Protein AF-A0A170UFS1-F1 (afdb_monomer_lite)

Radius of gyration: 16.46 Å; chains: 1; bounding box: 46×30×41 Å

Organism: Triatoma infestans (NCBI:txid30076)

Sequence (144 aa):
KELLSNAIRQMEGGSNTRTGIIINRLYEHGNILNKLVLGTLIQSSENSMKTISDILTDANNIENSLKELSDYGITGEMEKKIDELLKMHSSFIKESLLFQPGQRGVISNGRVLGPLDSNEHFTIDDFDLLERLSLSTHVEKIYK

Structure (mmCIF, N/CA/C/O backbone):
data_AF-A0A170UFS1-F1
#
_entry.id   AF-A0A170UFS1-F1
#
loop_
_atom_site.group_PDB
_atom_site.id
_atom_site.type_symbol
_atom_site.label_atom_id
_atom_site.label_alt_id
_atom_site.label_comp_id
_atom_site.label_asym_id
_atom_site.label_entity_id
_atom_site.label_seq_id
_atom_site.pdbx_PDB_ins_code
_atom_site.Cartn_x
_atom_site.Cartn_y
_atom_site.Cartn_z
_atom_site.occupancy
_atom_site.B_iso_or_equiv
_atom_site.auth_seq_id
_atom_site.auth_comp_id
_atom_site.auth_asym_id
_atom_site.auth_atom_id
_atom_site.pdbx_PDB_model_num
ATOM 1 N N . LYS A 1 1 ? -4.936 -5.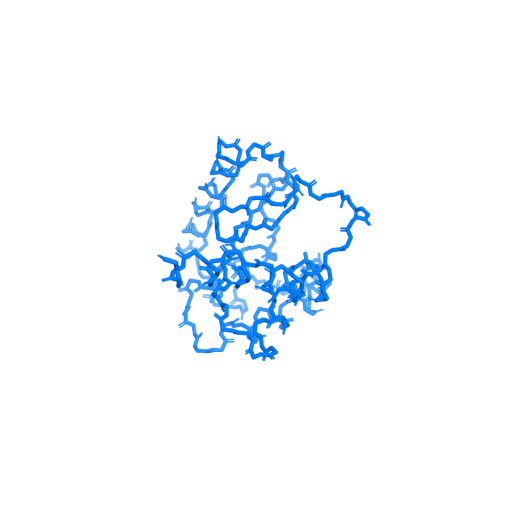017 -0.577 1.00 78.06 1 LYS A N 1
ATOM 2 C CA . LYS A 1 1 ? -4.454 -6.279 0.034 1.00 78.06 1 LYS A CA 1
ATOM 3 C C . LYS A 1 1 ? -3.380 -6.947 -0.825 1.00 78.06 1 LYS A C 1
ATOM 5 O O . LYS A 1 1 ? -2.230 -6.918 -0.420 1.00 78.06 1 LYS A O 1
ATOM 10 N N . GLU A 1 2 ? -3.715 -7.465 -2.010 1.00 85.50 2 GLU A N 1
ATOM 11 C CA . GLU A 1 2 ? -2.780 -8.223 -2.868 1.00 85.50 2 GLU A CA 1
ATOM 12 C C . GLU A 1 2 ? -1.509 -7.448 -3.247 1.00 85.50 2 GLU A C 1
ATOM 14 O O . GLU A 1 2 ? -0.410 -7.922 -2.989 1.00 85.50 2 GLU A O 1
ATOM 19 N N . LEU A 1 3 ? -1.658 -6.213 -3.744 1.00 88.12 3 LEU A N 1
ATOM 20 C CA . LEU A 1 3 ? -0.528 -5.351 -4.115 1.00 88.12 3 LEU A CA 1
ATOM 21 C C . LEU A 1 3 ? 0.481 -5.175 -2.969 1.00 88.12 3 LEU A C 1
ATOM 23 O O . LEU A 1 3 ? 1.686 -5.270 -3.171 1.00 88.12 3 LEU A O 1
ATOM 27 N N . LEU A 1 4 ? -0.029 -4.944 -1.756 1.00 87.94 4 LEU A N 1
ATOM 28 C CA . LEU A 1 4 ? 0.807 -4.780 -0.574 1.00 87.94 4 LEU A CA 1
ATOM 29 C C . LEU A 1 4 ? 1.496 -6.097 -0.193 1.00 87.94 4 LEU A C 1
ATOM 31 O O . LEU A 1 4 ? 2.681 -6.090 0.105 1.00 87.94 4 LEU A O 1
ATOM 35 N N . SER A 1 5 ? 0.785 -7.225 -0.247 1.00 86.81 5 SER A N 1
ATOM 36 C CA . SER A 1 5 ? 1.377 -8.539 0.034 1.00 86.81 5 SER A CA 1
ATOM 37 C C . SER A 1 5 ? 2.521 -8.867 -0.932 1.00 86.81 5 SER A C 1
ATOM 39 O O . SER A 1 5 ? 3.592 -9.278 -0.489 1.00 86.81 5 SER A O 1
ATOM 41 N N . ASN A 1 6 ? 2.340 -8.609 -2.230 1.00 89.12 6 ASN A N 1
ATOM 42 C CA . ASN A 1 6 ? 3.389 -8.818 -3.230 1.00 89.12 6 ASN A CA 1
ATOM 43 C C . ASN A 1 6 ? 4.590 -7.887 -3.001 1.00 89.12 6 ASN A C 1
ATOM 45 O O . ASN A 1 6 ? 5.726 -8.349 -3.058 1.00 89.12 6 ASN A O 1
ATOM 49 N N . ALA A 1 7 ? 4.357 -6.616 -2.652 1.00 87.81 7 ALA A N 1
ATOM 50 C CA . ALA A 1 7 ? 5.432 -5.674 -2.332 1.00 87.81 7 ALA A CA 1
ATOM 51 C C . ALA A 1 7 ? 6.242 -6.090 -1.087 1.00 87.81 7 ALA A C 1
ATOM 53 O O . ALA A 1 7 ? 7.463 -5.945 -1.065 1.00 87.81 7 ALA A O 1
ATOM 54 N N . ILE A 1 8 ? 5.582 -6.631 -0.054 1.00 87.12 8 ILE A N 1
ATOM 55 C CA . ILE A 1 8 ? 6.257 -7.146 1.150 1.00 87.12 8 ILE A CA 1
ATOM 56 C C . ILE A 1 8 ? 7.117 -8.360 0.799 1.00 87.12 8 ILE A C 1
ATOM 58 O O . ILE A 1 8 ? 8.285 -8.403 1.174 1.00 87.12 8 ILE A O 1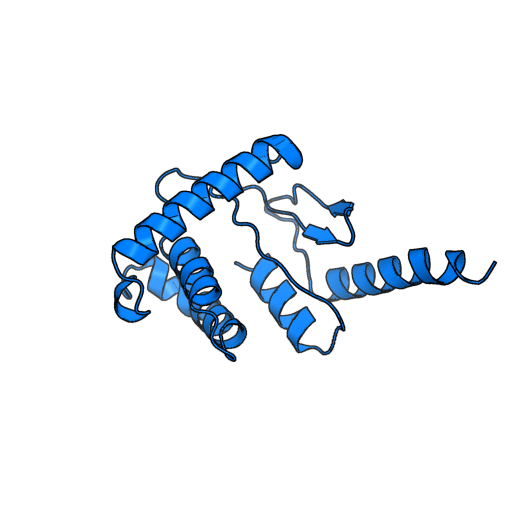
ATOM 62 N N . ARG A 1 9 ? 6.571 -9.308 0.029 1.00 87.25 9 ARG A N 1
ATOM 63 C CA . ARG A 1 9 ? 7.304 -10.505 -0.411 1.00 87.25 9 ARG A CA 1
ATOM 64 C C . ARG A 1 9 ? 8.526 -10.156 -1.258 1.00 87.25 9 ARG A C 1
ATOM 66 O O . ARG A 1 9 ? 9.569 -10.773 -1.072 1.00 87.25 9 ARG A O 1
ATOM 73 N N . GLN A 1 10 ? 8.423 -9.152 -2.131 1.00 85.25 10 GLN A N 1
ATOM 74 C CA . GLN A 1 10 ? 9.572 -8.643 -2.886 1.00 85.25 10 GLN A CA 1
ATOM 75 C C . GLN A 1 10 ? 10.669 -8.108 -1.958 1.00 85.25 10 GLN A C 1
ATOM 77 O O . GLN A 1 10 ? 11.857 -8.358 -2.166 1.00 85.25 10 GLN A O 1
ATOM 82 N N . MET A 1 11 ? 10.280 -7.356 -0.928 1.00 82.44 11 MET A N 1
ATOM 83 C CA . MET A 1 11 ? 11.225 -6.780 0.027 1.00 82.44 11 MET A CA 1
ATOM 84 C C . MET A 1 11 ? 11.902 -7.868 0.878 1.00 82.44 11 MET A C 1
ATOM 86 O O . MET A 1 11 ? 13.105 -7.812 1.109 1.00 82.44 11 MET A O 1
ATOM 90 N N . GLU A 1 12 ? 11.155 -8.894 1.299 1.00 81.81 12 GLU A N 1
ATOM 91 C CA . GLU A 1 12 ? 11.696 -10.058 2.019 1.00 81.81 12 GLU A CA 1
ATOM 92 C C . GLU A 1 12 ? 12.581 -10.953 1.137 1.00 81.81 12 GLU A C 1
ATOM 94 O O . GLU A 1 12 ? 13.511 -11.581 1.640 1.00 81.81 12 GLU A O 1
ATOM 99 N N . GLY A 1 13 ? 12.331 -10.983 -0.176 1.00 77.44 13 GLY A N 1
ATOM 100 C CA . GLY A 1 13 ? 13.067 -11.776 -1.167 1.00 77.44 13 GLY A CA 1
ATOM 101 C C . GLY A 1 13 ? 14.523 -11.355 -1.405 1.00 77.44 13 GLY A C 1
ATOM 102 O O . GLY A 1 13 ? 15.185 -11.942 -2.257 1.00 77.44 13 GLY A O 1
ATOM 103 N N . GLY A 1 14 ? 15.039 -10.372 -0.659 1.00 68.38 14 GLY A N 1
ATOM 104 C CA . GLY A 1 14 ? 16.432 -9.923 -0.740 1.00 68.38 14 GLY A CA 1
ATOM 105 C C . GLY A 1 14 ? 16.675 -8.761 -1.703 1.00 68.38 14 GLY A C 1
ATOM 106 O O . GLY A 1 14 ? 17.830 -8.468 -2.011 1.00 68.38 14 GLY A O 1
ATOM 107 N N . SER A 1 15 ? 15.619 -8.087 -2.170 1.00 65.50 15 SER A N 1
ATOM 108 C CA . SER A 1 15 ? 15.770 -6.838 -2.920 1.00 65.50 15 SER A CA 1
ATOM 109 C C . SER A 1 15 ? 16.356 -5.749 -2.013 1.00 65.50 15 SER A C 1
ATOM 111 O O . SER A 1 15 ? 15.978 -5.612 -0.848 1.00 65.50 15 SER A O 1
ATOM 113 N N . ASN A 1 16 ? 17.281 -4.935 -2.529 1.00 71.94 16 ASN A N 1
ATOM 114 C CA . ASN A 1 16 ? 17.847 -3.813 -1.768 1.00 71.94 16 ASN A CA 1
ATOM 115 C C . ASN A 1 16 ? 16.934 -2.580 -1.890 1.00 71.94 16 ASN A C 1
ATOM 117 O O . ASN A 1 16 ? 17.385 -1.466 -2.170 1.00 71.94 16 ASN A O 1
ATOM 121 N N . THR A 1 17 ? 15.626 -2.806 -1.759 1.00 74.56 17 THR A N 1
ATOM 122 C CA . THR A 1 17 ? 14.582 -1.812 -1.989 1.00 74.56 17 THR A CA 1
ATOM 123 C C . THR A 1 17 ? 13.993 -1.340 -0.668 1.00 74.56 17 THR A C 1
ATOM 125 O O . THR A 1 17 ? 13.839 -2.095 0.291 1.00 74.56 17 THR A O 1
ATOM 128 N N . ARG A 1 18 ? 13.668 -0.046 -0.601 1.00 81.56 18 ARG A N 1
ATOM 129 C CA . ARG A 1 18 ? 12.933 0.529 0.525 1.00 81.56 18 ARG A CA 1
ATOM 130 C C . ARG A 1 18 ? 11.477 0.696 0.121 1.00 81.56 18 ARG A C 1
ATOM 132 O O . ARG A 1 18 ? 11.156 1.592 -0.656 1.00 81.56 18 ARG A O 1
ATOM 139 N N . THR A 1 19 ? 10.602 -0.122 0.692 1.00 82.31 19 THR A N 1
ATOM 140 C CA . THR A 1 19 ? 9.163 -0.042 0.426 1.00 82.31 19 THR A CA 1
ATOM 141 C C . THR A 1 19 ? 8.485 0.914 1.402 1.00 82.31 19 THR A C 1
ATOM 143 O O . THR A 1 19 ? 8.654 0.823 2.617 1.00 82.31 19 THR A O 1
ATOM 146 N N . GLY A 1 20 ? 7.711 1.852 0.858 1.00 86.94 20 GLY A N 1
ATOM 147 C CA . GLY A 1 20 ? 6.803 2.721 1.604 1.00 86.94 20 GLY A CA 1
ATOM 148 C C . GLY A 1 20 ? 5.351 2.415 1.250 1.00 86.94 20 GLY A C 1
ATOM 149 O O . GLY A 1 20 ? 5.068 1.865 0.188 1.00 86.94 20 GLY A O 1
ATOM 150 N N . ILE A 1 21 ? 4.425 2.773 2.138 1.00 89.44 21 ILE A N 1
ATOM 151 C CA . ILE A 1 21 ? 2.995 2.506 1.959 1.00 89.44 21 ILE A CA 1
ATOM 152 C C . ILE A 1 21 ? 2.233 3.819 2.101 1.00 89.44 21 ILE A C 1
ATOM 154 O O . ILE A 1 21 ? 2.357 4.509 3.110 1.00 89.44 21 ILE A O 1
ATOM 158 N N . ILE A 1 22 ? 1.414 4.135 1.099 1.00 90.38 22 ILE A N 1
ATOM 159 C CA . ILE A 1 22 ? 0.461 5.245 1.132 1.00 90.38 22 ILE A CA 1
ATOM 160 C C . ILE A 1 22 ? -0.924 4.645 0.918 1.00 90.38 22 ILE A C 1
ATOM 162 O O . ILE A 1 22 ? -1.161 3.926 -0.051 1.00 90.38 22 ILE A O 1
ATOM 166 N N . ILE A 1 23 ? -1.835 4.904 1.851 1.00 90.44 23 ILE A N 1
ATOM 167 C CA . ILE A 1 23 ? -3.163 4.290 1.840 1.00 90.44 23 ILE A CA 1
ATOM 168 C C . ILE A 1 23 ? -4.154 5.221 1.153 1.00 90.44 23 ILE A C 1
ATOM 170 O O . ILE A 1 23 ? -4.476 6.284 1.680 1.00 90.44 23 ILE A O 1
ATOM 174 N N . ASN A 1 24 ? -4.683 4.776 0.014 1.00 89.88 24 ASN A N 1
ATOM 175 C CA . ASN A 1 24 ? -5.797 5.426 -0.664 1.00 89.88 24 ASN A CA 1
ATOM 176 C C . ASN A 1 24 ? -7.128 4.825 -0.199 1.00 89.88 24 ASN A C 1
ATOM 178 O O . ASN A 1 24 ? -7.481 3.705 -0.574 1.00 89.88 24 ASN A O 1
ATOM 182 N N . ARG A 1 25 ? -7.868 5.549 0.644 1.00 83.12 25 ARG A N 1
ATOM 183 C CA . ARG A 1 25 ? -9.153 5.075 1.176 1.00 83.12 25 ARG A CA 1
ATOM 184 C C . ARG A 1 25 ? -10.297 5.403 0.213 1.00 83.12 25 ARG A C 1
ATOM 186 O O . ARG A 1 25 ? -10.359 6.508 -0.309 1.00 83.12 25 ARG A O 1
ATOM 193 N N . LEU A 1 26 ? -11.218 4.458 0.012 1.00 78.81 26 LEU A N 1
ATOM 194 C CA . LEU A 1 26 ? -12.439 4.683 -0.776 1.00 78.81 26 LEU A CA 1
ATOM 195 C C . LEU A 1 26 ? -13.513 5.443 0.025 1.00 78.81 26 LEU A C 1
ATOM 197 O O . LEU A 1 26 ? -14.210 6.285 -0.529 1.00 78.81 26 LEU A O 1
ATOM 201 N N . TYR A 1 27 ? -13.621 5.169 1.331 1.00 72.69 27 TYR A N 1
ATOM 202 C CA . TYR A 1 27 ? -14.629 5.753 2.222 1.00 72.69 27 TYR A CA 1
ATOM 203 C C . TYR A 1 27 ? -14.000 6.545 3.375 1.00 72.69 27 TYR A C 1
ATOM 205 O O . TYR A 1 27 ? -12.890 6.249 3.826 1.00 72.69 27 TYR A O 1
ATOM 213 N N . GLU A 1 28 ? -14.747 7.537 3.873 1.00 58.38 28 GLU A N 1
ATOM 214 C CA . GLU A 1 28 ? -14.352 8.424 4.977 1.00 58.38 28 GLU A CA 1
ATOM 215 C C . GLU A 1 28 ? -14.112 7.673 6.302 1.00 58.38 28 GLU A C 1
ATOM 217 O O . GLU A 1 28 ? -13.216 8.023 7.077 1.00 58.38 28 GLU A O 1
ATOM 222 N N . HIS A 1 29 ? -14.876 6.605 6.541 1.00 54.66 29 HIS A N 1
ATOM 223 C CA . HIS A 1 29 ? -14.670 5.684 7.655 1.00 54.66 29 HIS A CA 1
ATOM 224 C C . HIS A 1 29 ? -13.704 4.589 7.208 1.00 54.66 29 HIS A C 1
ATOM 226 O O . HIS A 1 29 ? -14.083 3.599 6.582 1.00 54.66 29 HIS A O 1
ATOM 232 N N . GLY A 1 30 ? -12.418 4.843 7.455 1.00 58.50 30 GLY A N 1
ATOM 233 C CA . GLY A 1 30 ? -11.323 3.979 7.038 1.00 58.50 30 GLY A CA 1
ATOM 234 C C . GLY A 1 30 ? -11.461 2.580 7.628 1.00 58.50 30 GLY A C 1
ATOM 235 O O . GLY A 1 30 ? -11.530 2.424 8.844 1.00 58.50 30 GLY A O 1
ATOM 236 N N . ASN A 1 31 ? -11.485 1.590 6.735 1.00 73.06 31 ASN A N 1
ATOM 237 C CA . ASN A 1 31 ? -11.486 0.161 7.032 1.00 73.06 31 ASN A CA 1
ATOM 238 C C . ASN A 1 31 ? -10.487 -0.155 8.167 1.00 73.06 31 ASN A C 1
ATOM 240 O O . ASN A 1 31 ? -9.344 0.309 8.112 1.00 73.06 31 ASN A O 1
ATOM 244 N N . ILE A 1 32 ? -10.917 -0.919 9.181 1.00 79.56 32 ILE A N 1
ATOM 245 C CA . ILE A 1 32 ? -10.122 -1.292 10.369 1.00 79.56 32 ILE A CA 1
ATOM 246 C C . ILE A 1 32 ? -8.741 -1.810 9.950 1.00 79.56 32 ILE A C 1
ATOM 248 O O . ILE A 1 32 ? -7.730 -1.443 10.544 1.00 79.56 32 ILE A O 1
ATOM 252 N N . LEU A 1 33 ? -8.683 -2.555 8.843 1.00 81.25 33 LEU A N 1
ATOM 253 C CA . LEU A 1 33 ? -7.448 -3.060 8.253 1.00 81.25 33 LEU A CA 1
ATOM 254 C C . LEU A 1 33 ? -6.423 -1.956 7.935 1.00 81.25 33 LEU A C 1
ATOM 256 O O . LEU A 1 33 ? -5.240 -2.104 8.224 1.00 81.25 33 LEU A O 1
ATOM 260 N N . ASN A 1 34 ? -6.861 -0.829 7.374 1.00 85.19 34 ASN A N 1
ATOM 261 C CA . ASN A 1 34 ? -5.971 0.285 7.041 1.00 85.19 34 ASN A CA 1
ATOM 262 C C . ASN A 1 34 ? -5.409 0.948 8.300 1.00 85.19 34 ASN A C 1
ATOM 264 O O . ASN A 1 34 ? -4.236 1.324 8.328 1.00 85.19 34 ASN A O 1
ATOM 268 N N . LYS A 1 35 ? -6.245 1.082 9.338 1.00 84.56 35 LYS A N 1
ATOM 269 C CA . LYS A 1 35 ? -5.814 1.631 10.625 1.00 84.56 35 LYS A CA 1
ATOM 270 C C . LYS A 1 35 ? -4.814 0.703 11.309 1.00 84.56 35 LYS A C 1
ATOM 272 O O . LYS A 1 35 ? -3.802 1.186 11.801 1.00 84.56 35 LYS A O 1
ATOM 277 N N . LEU A 1 36 ? -5.053 -0.609 11.270 1.00 82.56 36 LEU A N 1
ATOM 278 C CA . LEU A 1 36 ? -4.138 -1.620 11.801 1.00 82.56 36 LEU A CA 1
ATOM 279 C C . LEU A 1 36 ? -2.773 -1.561 11.120 1.00 82.56 36 LEU A C 1
ATOM 281 O O . LEU A 1 36 ? -1.764 -1.419 11.801 1.00 82.56 36 LEU A O 1
ATOM 285 N N . VAL A 1 37 ? -2.739 -1.581 9.784 1.00 84.56 37 VAL A N 1
ATOM 286 C CA . VAL A 1 37 ? -1.477 -1.525 9.029 1.00 84.56 37 VAL A CA 1
ATOM 287 C C . VAL A 1 37 ? -0.683 -0.260 9.372 1.00 84.56 37 VAL A C 1
ATOM 289 O O . VAL A 1 37 ? 0.512 -0.350 9.643 1.00 84.56 37 VAL A O 1
ATOM 292 N N . LEU A 1 38 ? -1.322 0.915 9.420 1.00 85.31 38 LEU A N 1
ATOM 293 C CA . LEU A 1 38 ? -0.626 2.150 9.807 1.00 85.31 38 LEU A CA 1
ATOM 294 C C . LEU A 1 38 ? -0.220 2.172 11.277 1.00 85.31 38 LEU A C 1
ATOM 296 O O . LEU A 1 38 ? 0.869 2.643 11.586 1.00 85.31 38 LEU A O 1
ATOM 300 N N . GLY A 1 39 ? -1.060 1.665 12.176 1.00 83.12 39 GLY A N 1
ATOM 301 C CA . GLY A 1 39 ? -0.739 1.582 13.595 1.00 83.12 39 GLY A CA 1
ATOM 302 C C . GLY A 1 39 ? 0.488 0.717 13.845 1.00 83.12 39 GLY A C 1
ATOM 303 O O . GLY A 1 39 ? 1.409 1.157 14.527 1.00 83.12 39 GLY A O 1
ATOM 304 N N . THR A 1 40 ? 0.567 -0.450 13.202 1.00 83.31 40 THR A N 1
ATOM 305 C CA . THR A 1 40 ? 1.743 -1.327 13.270 1.00 83.31 40 THR A CA 1
ATOM 306 C C . THR A 1 40 ? 3.004 -0.646 12.727 1.00 83.31 40 THR A C 1
ATOM 308 O O . THR A 1 40 ? 4.074 -0.787 13.318 1.00 83.31 40 THR A O 1
ATOM 311 N N . LEU A 1 41 ? 2.895 0.134 11.644 1.00 83.31 41 LEU A N 1
ATOM 312 C CA . LEU A 1 41 ? 4.025 0.910 11.112 1.00 83.31 41 LEU A CA 1
ATOM 313 C C . LEU A 1 41 ? 4.471 2.018 12.077 1.00 83.31 41 LEU A C 1
ATOM 315 O O . LEU A 1 41 ? 5.665 2.184 12.315 1.00 83.31 41 LEU A O 1
ATOM 319 N N . ILE A 1 42 ? 3.529 2.759 12.666 1.00 82.31 42 ILE A N 1
ATOM 320 C CA . ILE A 1 42 ? 3.821 3.833 13.628 1.00 82.31 42 ILE A CA 1
ATOM 321 C C . ILE A 1 42 ? 4.461 3.268 14.897 1.00 82.31 42 ILE A C 1
ATOM 323 O O . ILE A 1 42 ? 5.391 3.867 15.431 1.00 82.31 42 ILE A O 1
ATOM 327 N N . GLN A 1 43 ? 4.006 2.103 15.356 1.00 79.31 43 GLN A N 1
ATOM 328 C CA . GLN A 1 43 ? 4.545 1.435 16.537 1.00 79.31 43 GLN A CA 1
ATOM 329 C C . GLN A 1 43 ? 5.998 0.958 16.344 1.00 79.31 43 GLN A C 1
ATOM 331 O O . GLN A 1 43 ? 6.663 0.670 17.335 1.00 79.31 43 GLN A O 1
ATOM 336 N N . SER A 1 44 ? 6.507 0.942 15.099 1.00 66.19 44 SER A N 1
ATOM 337 C CA . SER A 1 44 ? 7.926 0.763 14.742 1.00 66.19 44 SER A CA 1
ATOM 338 C C . SER A 1 44 ? 8.613 -0.382 15.494 1.00 66.19 44 SER A C 1
ATOM 340 O O . SER A 1 44 ? 9.638 -0.196 16.148 1.00 66.19 44 SER A O 1
ATOM 342 N N . SER A 1 45 ? 8.051 -1.589 15.401 1.00 63.09 45 SER A N 1
ATOM 343 C CA . SER A 1 45 ? 8.713 -2.803 15.884 1.00 63.09 45 SER A CA 1
ATOM 344 C C . SER A 1 45 ? 9.648 -3.375 14.809 1.00 63.09 45 SER A C 1
ATOM 346 O O . SER A 1 45 ? 9.348 -3.305 13.613 1.00 63.09 45 SER A O 1
ATOM 348 N N . GLU A 1 46 ? 10.762 -3.999 15.218 1.00 64.62 46 GLU A N 1
ATOM 349 C CA . GLU A 1 46 ? 11.690 -4.705 14.306 1.00 64.62 46 GLU A CA 1
ATOM 350 C C . GLU A 1 46 ? 10.988 -5.790 13.462 1.00 64.62 46 GLU A C 1
ATOM 352 O O . GLU A 1 46 ? 11.475 -6.174 12.403 1.00 64.62 46 GLU A O 1
ATOM 357 N N . ASN A 1 47 ? 9.806 -6.247 13.894 1.00 69.62 47 ASN A N 1
ATOM 358 C CA . ASN A 1 47 ? 8.986 -7.258 13.224 1.00 69.62 47 ASN A CA 1
ATOM 359 C C . ASN A 1 47 ? 7.723 -6.693 12.547 1.00 69.62 47 ASN A C 1
ATOM 361 O O . ASN A 1 47 ? 6.859 -7.471 12.143 1.00 69.62 47 ASN A O 1
ATOM 365 N N . SER A 1 48 ? 7.606 -5.371 12.395 1.00 72.88 48 SER A N 1
ATOM 366 C CA . SER A 1 48 ? 6.417 -4.706 11.834 1.00 72.88 48 SER A CA 1
ATOM 367 C C . SER A 1 48 ? 5.972 -5.291 10.488 1.00 72.88 48 SER A C 1
ATOM 369 O O . SER A 1 48 ? 4.780 -5.489 10.277 1.00 72.88 48 SER A O 1
ATOM 371 N N . MET A 1 49 ? 6.906 -5.667 9.612 1.00 75.88 49 MET A N 1
ATOM 372 C CA . MET A 1 49 ? 6.587 -6.277 8.312 1.00 75.88 49 MET A CA 1
ATOM 373 C C . MET A 1 49 ? 5.963 -7.670 8.428 1.00 75.88 49 MET A C 1
ATOM 375 O O . MET A 1 49 ? 4.990 -7.957 7.731 1.00 75.88 49 MET A O 1
ATOM 379 N N . LYS A 1 50 ? 6.465 -8.506 9.346 1.00 78.19 50 LYS A N 1
ATOM 380 C CA . LYS A 1 50 ? 5.891 -9.832 9.618 1.00 78.19 50 LYS A CA 1
ATOM 381 C C . LYS A 1 50 ? 4.484 -9.690 10.182 1.00 78.19 50 LYS A C 1
ATOM 383 O O . LYS A 1 50 ? 3.557 -10.297 9.665 1.00 78.19 50 LYS A O 1
ATOM 388 N N . THR A 1 51 ? 4.305 -8.783 11.143 1.00 79.75 51 THR A N 1
ATOM 389 C CA . THR A 1 51 ? 2.990 -8.475 11.715 1.00 79.75 51 THR A CA 1
ATOM 390 C C . THR A 1 51 ? 2.014 -7.949 10.661 1.00 79.75 51 THR A C 1
ATOM 392 O O . THR A 1 51 ? 0.853 -8.340 10.666 1.00 79.75 51 THR A O 1
ATOM 395 N N . ILE A 1 52 ?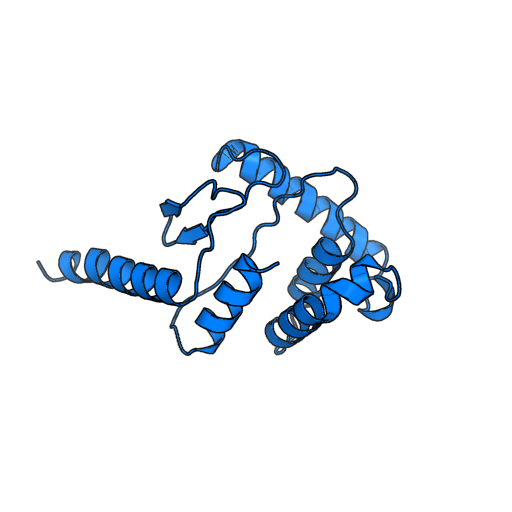 2.461 -7.113 9.717 1.00 82.06 52 ILE A N 1
ATOM 396 C CA . ILE A 1 52 ? 1.617 -6.660 8.600 1.00 82.06 52 ILE A CA 1
ATOM 397 C C . ILE A 1 52 ? 1.258 -7.831 7.678 1.00 82.06 52 ILE A C 1
ATOM 399 O O . ILE A 1 52 ? 0.111 -7.924 7.251 1.00 82.06 52 ILE A O 1
ATOM 403 N N . SER A 1 53 ? 2.191 -8.740 7.386 1.00 80.88 53 SER A N 1
ATOM 404 C CA . SER A 1 53 ? 1.912 -9.948 6.596 1.00 80.88 53 SER A CA 1
ATOM 405 C C . SER A 1 53 ? 0.875 -10.851 7.279 1.00 80.88 53 SER A C 1
ATOM 407 O O . SER A 1 53 ? -0.085 -11.297 6.640 1.00 80.88 53 SER A O 1
ATOM 409 N N . ASP A 1 54 ? 0.994 -11.026 8.596 1.00 81.19 54 ASP A N 1
ATOM 410 C CA . ASP A 1 54 ? 0.033 -11.767 9.416 1.00 81.19 54 ASP A CA 1
ATOM 411 C C . ASP A 1 54 ? -1.343 -11.084 9.399 1.00 81.19 54 ASP A C 1
ATOM 413 O O . ASP A 1 54 ? -2.349 -11.732 9.121 1.00 81.19 54 ASP A O 1
ATOM 417 N N . ILE A 1 55 ? -1.396 -9.757 9.582 1.00 80.56 55 ILE A N 1
ATOM 418 C CA . ILE A 1 55 ? -2.626 -8.948 9.492 1.00 80.56 55 ILE A CA 1
ATOM 419 C C . ILE A 1 55 ? -3.278 -9.075 8.108 1.00 80.56 55 ILE A C 1
ATOM 421 O O . ILE A 1 55 ? -4.501 -9.158 8.001 1.00 80.56 55 ILE A O 1
ATOM 425 N N . LEU A 1 56 ? -2.490 -9.096 7.031 1.00 79.62 56 LEU A N 1
ATOM 426 C CA . LEU A 1 56 ? -3.010 -9.246 5.671 1.00 79.62 56 LEU A CA 1
ATOM 427 C C . LEU A 1 56 ? -3.557 -10.653 5.420 1.00 79.62 56 LEU A C 1
ATOM 429 O O . LEU A 1 56 ? -4.566 -10.797 4.723 1.00 79.62 56 LEU A O 1
ATOM 433 N N . THR A 1 57 ? -2.930 -11.674 5.998 1.00 78.94 57 THR A N 1
ATOM 434 C CA . THR A 1 57 ? -3.409 -13.061 5.944 1.00 78.94 57 THR A CA 1
ATOM 435 C C . THR A 1 57 ? -4.713 -13.205 6.734 1.00 78.94 57 THR A C 1
ATOM 437 O O . THR A 1 57 ? -5.696 -13.734 6.213 1.00 78.94 57 THR A O 1
ATOM 440 N N . ASP A 1 58 ? -4.771 -12.594 7.919 1.00 75.12 58 ASP A N 1
ATOM 441 C CA . ASP A 1 58 ? -5.940 -12.521 8.802 1.00 75.12 58 ASP A CA 1
ATOM 442 C C . ASP A 1 58 ? -7.005 -11.502 8.364 1.00 75.12 58 ASP A C 1
ATOM 444 O O . ASP A 1 58 ? -8.036 -11.371 9.027 1.00 75.12 58 ASP A O 1
ATOM 448 N N . ALA A 1 59 ? -6.815 -10.791 7.248 1.00 68.81 59 ALA A N 1
ATOM 449 C CA . ALA A 1 59 ? -7.701 -9.694 6.850 1.00 68.81 59 ALA A CA 1
ATOM 450 C C . ALA A 1 59 ? -9.175 -10.116 6.720 1.00 68.81 59 ALA A C 1
ATOM 452 O O . ALA A 1 59 ? -10.060 -9.330 7.034 1.00 68.81 59 ALA A O 1
ATOM 453 N N . ASN A 1 60 ? -9.446 -11.372 6.350 1.00 66.62 60 ASN A N 1
ATOM 454 C CA . ASN A 1 60 ? -10.814 -11.891 6.267 1.00 66.62 60 ASN A CA 1
ATOM 455 C C . ASN A 1 60 ? -11.478 -11.993 7.659 1.00 66.62 60 ASN A C 1
ATOM 457 O O . ASN A 1 60 ? -12.680 -11.796 7.788 1.00 66.62 60 ASN A O 1
ATOM 461 N N . ASN A 1 61 ? -10.709 -12.277 8.715 1.00 62.53 61 ASN A N 1
ATOM 462 C CA . ASN A 1 61 ? -11.211 -12.333 10.094 1.00 62.53 61 ASN A CA 1
ATOM 463 C C . ASN A 1 61 ? -11.437 -10.926 10.670 1.00 62.53 61 ASN A C 1
ATOM 465 O O . ASN A 1 61 ? -12.364 -10.711 11.448 1.00 62.53 61 ASN A O 1
ATOM 469 N N . ILE A 1 62 ? -10.611 -9.965 10.251 1.00 64.88 62 ILE A N 1
ATOM 470 C CA . ILE A 1 62 ? -10.711 -8.554 10.644 1.00 64.88 62 ILE A CA 1
ATOM 471 C C . ILE A 1 62 ? -11.926 -7.894 9.977 1.00 64.88 62 ILE A C 1
ATOM 473 O O . ILE A 1 62 ? -12.681 -7.187 10.638 1.00 64.88 62 ILE A O 1
ATOM 477 N N . GLU A 1 63 ? -12.168 -8.167 8.692 1.00 63.50 63 GLU A N 1
ATOM 478 C CA . GLU A 1 63 ? -13.358 -7.683 7.974 1.00 63.50 63 GLU A CA 1
ATOM 479 C C . GLU A 1 63 ? -14.661 -8.251 8.564 1.00 63.50 63 GLU A C 1
ATOM 481 O O . GLU A 1 63 ? -15.674 -7.556 8.604 1.00 63.50 63 GLU A O 1
ATOM 486 N N . ASN A 1 64 ? -14.612 -9.461 9.133 1.00 59.41 64 ASN A N 1
ATOM 487 C CA . ASN A 1 64 ? -15.716 -10.071 9.882 1.00 59.41 64 ASN A CA 1
ATOM 488 C C . ASN A 1 64 ? -15.842 -9.570 11.341 1.00 59.41 64 ASN A C 1
ATOM 490 O O . ASN A 1 64 ? -16.625 -10.128 12.105 1.00 59.41 64 ASN A O 1
ATOM 494 N N . SER A 1 65 ? -15.104 -8.519 11.731 1.00 59.59 65 SER A N 1
ATOM 495 C CA . SER A 1 65 ? -15.156 -7.873 13.059 1.00 59.59 65 SER A CA 1
ATOM 496 C C . SER A 1 65 ? -14.809 -8.780 14.250 1.00 59.59 65 SER A C 1
ATOM 498 O O . SER A 1 65 ? -15.262 -8.541 15.364 1.00 59.59 65 SER A O 1
ATOM 500 N N . LEU A 1 66 ? -13.991 -9.818 14.039 1.00 54.88 66 LEU A N 1
ATOM 501 C CA . LEU A 1 66 ? -13.557 -10.728 15.111 1.00 54.88 66 LEU A CA 1
ATOM 502 C C . LEU A 1 66 ? -12.349 -10.214 15.914 1.00 54.88 66 LEU A C 1
ATOM 504 O O . LEU A 1 66 ? -12.026 -10.797 16.945 1.00 54.88 66 LEU A O 1
ATOM 508 N N . LYS A 1 67 ? -11.663 -9.171 15.433 1.00 59.31 67 LYS A N 1
ATOM 509 C CA . LYS A 1 67 ? -10.508 -8.546 16.092 1.00 59.31 67 LYS A CA 1
ATOM 510 C C . LYS A 1 67 ? -10.657 -7.031 16.070 1.00 59.31 67 LYS A C 1
ATOM 512 O O . LYS A 1 67 ? -10.957 -6.456 15.021 1.00 59.31 67 LYS A O 1
ATOM 517 N N . GLU A 1 68 ? -10.427 -6.397 17.210 1.00 62.28 68 GLU A N 1
ATOM 518 C CA . GLU A 1 68 ? -10.535 -4.948 17.378 1.00 62.28 68 GLU A CA 1
ATOM 519 C C . GLU A 1 68 ? -9.157 -4.269 17.323 1.00 62.28 68 GLU A C 1
ATOM 521 O O . GLU A 1 68 ? -8.108 -4.896 17.463 1.00 62.28 68 GLU A O 1
ATOM 526 N N . LEU A 1 69 ? -9.142 -2.945 17.132 1.00 63.47 69 LEU A N 1
ATOM 527 C CA . LEU A 1 69 ? -7.914 -2.129 17.159 1.00 63.47 69 LEU A CA 1
ATOM 528 C C . LEU A 1 69 ? -7.150 -2.262 18.493 1.00 63.47 69 LEU A C 1
ATOM 530 O O . LEU A 1 69 ? -5.923 -2.135 18.534 1.00 63.47 69 LEU A O 1
ATOM 534 N N . SER A 1 70 ? -7.882 -2.554 19.568 1.00 60.56 70 SER A N 1
ATOM 535 C CA . SER A 1 70 ? -7.388 -2.793 20.924 1.00 60.56 70 SER A CA 1
ATOM 536 C C . SER A 1 70 ? -6.505 -4.041 21.031 1.00 60.56 70 SER A C 1
ATOM 538 O O . SER A 1 70 ? -5.506 -3.997 21.750 1.00 60.56 70 SER A O 1
ATOM 540 N N . ASP A 1 71 ? -6.788 -5.102 20.266 1.00 66.44 71 ASP A N 1
ATOM 541 C CA . ASP A 1 71 ? -6.005 -6.352 20.266 1.00 66.44 71 ASP A CA 1
ATOM 542 C C . ASP A 1 71 ? -4.575 -6.148 19.746 1.00 66.44 71 ASP A C 1
ATOM 544 O O . ASP A 1 71 ? -3.655 -6.888 20.091 1.00 66.44 71 ASP A O 1
ATOM 548 N N . TYR A 1 72 ? -4.380 -5.107 18.936 1.00 67.44 72 TYR A N 1
ATOM 549 C CA . TYR A 1 72 ? -3.090 -4.723 18.367 1.00 67.44 72 TYR A CA 1
ATOM 550 C C . TYR A 1 72 ? -2.432 -3.560 19.126 1.00 67.44 72 TYR A C 1
ATOM 552 O O . TYR A 1 72 ? -1.428 -3.013 18.675 1.00 67.44 72 TYR A O 1
ATOM 560 N N . GLY A 1 73 ? -2.977 -3.170 20.284 1.00 66.81 73 GLY A N 1
ATOM 561 C CA . GLY A 1 73 ? -2.409 -2.119 21.129 1.00 66.81 73 GLY A CA 1
ATOM 562 C C . GLY A 1 73 ? -2.584 -0.698 20.583 1.00 66.81 73 GLY A C 1
ATOM 563 O O . GLY A 1 73 ? -1.896 0.217 21.043 1.00 66.81 73 GLY A O 1
ATOM 564 N N . ILE A 1 74 ? -3.499 -0.485 19.630 1.00 72.25 74 ILE A N 1
ATOM 565 C CA . ILE A 1 74 ? -3.819 0.848 19.111 1.00 72.25 74 ILE A CA 1
ATOM 566 C C . ILE A 1 74 ? -4.828 1.501 20.059 1.00 72.25 74 ILE A C 1
ATOM 568 O O . ILE A 1 74 ? -6.007 1.155 20.088 1.00 72.25 74 ILE A O 1
ATOM 572 N N . THR A 1 75 ? -4.353 2.450 20.863 1.00 74.19 75 THR A N 1
ATOM 573 C CA . THR A 1 75 ? -5.172 3.211 21.818 1.00 74.19 75 THR A CA 1
ATOM 574 C C . THR A 1 75 ? -5.735 4.490 21.190 1.00 74.19 75 THR A C 1
ATOM 576 O O . THR A 1 75 ? -5.255 4.952 20.156 1.00 74.19 75 THR A O 1
ATOM 579 N N . GLY A 1 76 ? -6.737 5.112 21.823 1.00 72.19 76 GLY A N 1
ATOM 580 C CA . GLY A 1 76 ? -7.484 6.240 21.242 1.00 72.19 76 GLY A CA 1
ATOM 581 C C . GLY A 1 76 ? -6.657 7.471 20.826 1.00 72.19 76 GLY A C 1
ATOM 582 O O . GLY A 1 76 ? -7.048 8.181 19.903 1.00 72.19 76 GLY A O 1
ATOM 583 N N . GLU A 1 77 ? -5.499 7.739 21.443 1.00 78.88 77 GLU A N 1
ATOM 584 C CA . GLU A 1 77 ? -4.589 8.793 20.954 1.00 78.88 77 GLU A CA 1
ATOM 585 C C . GLU A 1 77 ? -3.846 8.382 19.680 1.00 78.88 77 GLU A C 1
ATOM 587 O O . GLU A 1 77 ? -3.653 9.196 18.774 1.00 78.88 77 GLU A O 1
ATOM 592 N N . MET A 1 78 ? -3.437 7.115 19.596 1.00 79.31 78 MET A N 1
ATOM 593 C CA . MET A 1 78 ? -2.802 6.560 18.405 1.00 79.31 78 MET A CA 1
ATOM 594 C C . MET A 1 78 ? -3.801 6.483 17.251 1.00 79.31 78 MET A C 1
ATOM 596 O O . MET A 1 78 ? -3.457 6.839 16.128 1.00 79.31 78 MET A O 1
ATOM 600 N N . GLU A 1 79 ? -5.050 6.115 17.533 1.00 82.00 79 GLU A N 1
ATOM 601 C CA . GLU A 1 79 ? -6.120 6.101 16.538 1.00 82.00 79 GLU A CA 1
ATOM 602 C C . GLU A 1 79 ? -6.344 7.487 15.919 1.00 82.00 79 GLU A C 1
ATOM 604 O O . GLU A 1 79 ? -6.395 7.605 14.696 1.00 82.00 79 GLU A O 1
ATOM 609 N N . LYS A 1 80 ? -6.384 8.554 16.731 1.00 84.38 80 LYS A N 1
ATOM 610 C CA . LYS A 1 80 ? -6.502 9.929 16.212 1.00 84.38 80 LYS A CA 1
ATOM 611 C C . LYS A 1 80 ? -5.351 10.296 15.276 1.00 84.38 80 LYS A C 1
ATOM 613 O O . LYS A 1 80 ? -5.594 10.833 14.198 1.00 84.38 80 LYS A O 1
ATOM 618 N N . LYS A 1 81 ? -4.110 9.964 15.652 1.00 85.94 81 LYS A N 1
ATOM 619 C CA . LYS A 1 81 ? -2.929 10.192 14.799 1.00 85.94 81 LYS A CA 1
ATOM 620 C C . LYS A 1 81 ? -3.012 9.409 13.488 1.00 85.94 81 LYS A C 1
ATOM 622 O O . LYS A 1 81 ? -2.670 9.941 12.435 1.00 85.94 81 LYS A O 1
ATOM 627 N N . ILE A 1 82 ? -3.477 8.162 13.542 1.00 86.25 82 ILE A N 1
ATOM 628 C CA . ILE A 1 82 ? -3.691 7.328 12.353 1.00 86.25 82 ILE A CA 1
ATOM 629 C C . ILE A 1 82 ? -4.751 7.957 11.445 1.00 86.25 82 ILE A C 1
ATOM 631 O O . ILE A 1 82 ? -4.549 8.030 10.235 1.00 86.25 82 ILE A O 1
ATOM 635 N N . ASP A 1 83 ? -5.855 8.449 12.006 1.00 86.25 83 ASP A N 1
ATOM 636 C CA . ASP A 1 83 ? -6.921 9.089 11.234 1.00 86.25 83 ASP A CA 1
ATOM 637 C C . ASP A 1 83 ? -6.461 10.398 10.575 1.00 86.25 83 ASP A C 1
ATOM 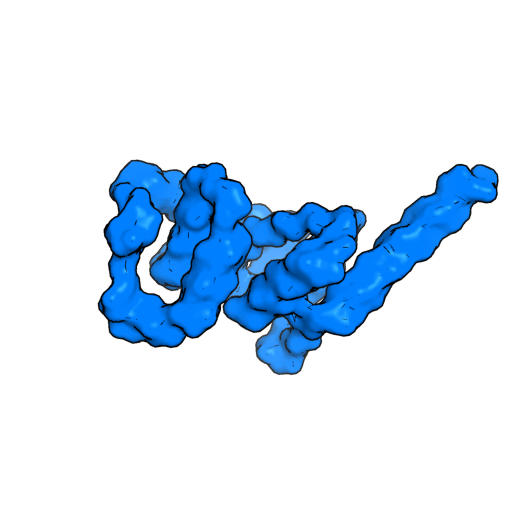639 O O . ASP A 1 83 ? -6.799 10.659 9.417 1.00 86.25 83 ASP A O 1
ATOM 643 N N . GLU A 1 84 ? -5.652 11.204 11.266 1.00 88.25 84 GLU A N 1
ATOM 644 C CA . GLU A 1 84 ? -5.007 12.389 10.687 1.00 88.25 84 GLU A CA 1
ATOM 645 C C . GLU A 1 84 ? -4.051 12.015 9.546 1.00 88.25 84 GLU A C 1
ATOM 647 O O . GLU A 1 84 ? -4.102 12.619 8.470 1.00 88.25 84 GLU A O 1
ATOM 652 N N . LEU A 1 85 ? -3.237 10.972 9.730 1.00 89.50 85 LEU A N 1
ATOM 653 C CA . LEU A 1 85 ? -2.319 10.481 8.702 1.00 89.50 85 LEU A CA 1
ATOM 654 C C . LEU A 1 85 ? -3.067 9.921 7.482 1.00 89.50 85 LEU A C 1
ATOM 656 O O . LEU A 1 85 ? -2.686 10.188 6.345 1.00 89.50 85 LEU A O 1
ATOM 660 N N . LEU A 1 86 ? -4.173 9.202 7.690 1.00 88.75 86 LEU A N 1
ATOM 661 C CA . LEU A 1 86 ? -5.032 8.705 6.611 1.00 88.75 86 LEU A CA 1
ATOM 662 C C . LEU A 1 86 ? -5.654 9.842 5.798 1.00 88.75 86 LEU A C 1
ATOM 664 O O . LEU A 1 86 ? -5.748 9.742 4.570 1.00 88.75 86 LEU A O 1
ATOM 668 N N . LYS A 1 87 ? -6.072 10.927 6.459 1.00 89.06 87 LYS A N 1
ATOM 669 C CA . LYS A 1 87 ? -6.547 12.134 5.771 1.00 89.06 87 LYS A CA 1
ATOM 670 C C . LYS A 1 87 ? -5.427 12.763 4.948 1.00 89.06 87 LYS A C 1
ATOM 672 O O . LYS A 1 87 ? -5.641 13.045 3.773 1.00 89.06 87 LYS A O 1
ATOM 677 N N . MET A 1 88 ? -4.229 12.895 5.521 1.00 90.56 88 MET A N 1
ATOM 678 C CA . MET A 1 88 ? -3.057 13.412 4.811 1.00 90.56 88 MET A CA 1
ATOM 679 C C . MET A 1 88 ? -2.709 12.562 3.581 1.00 90.56 88 MET A C 1
ATOM 681 O O . MET A 1 88 ? -2.521 13.114 2.499 1.00 90.56 88 MET A O 1
ATOM 685 N N . HIS A 1 89 ? -2.686 11.231 3.713 1.00 91.81 89 HIS A N 1
ATOM 686 C CA . HIS A 1 89 ? -2.478 10.312 2.590 1.00 91.81 89 HIS A CA 1
ATOM 687 C C . HIS A 1 89 ? -3.512 10.540 1.485 1.00 91.81 89 HIS A C 1
ATOM 689 O O . HIS A 1 89 ? -3.149 10.658 0.318 1.00 91.81 89 HIS A O 1
ATOM 695 N N . SER A 1 90 ? -4.789 10.653 1.853 1.00 89.25 90 SER A N 1
ATOM 696 C CA . SER A 1 90 ? -5.881 10.850 0.894 1.00 89.25 90 SER A CA 1
ATOM 697 C C . SER A 1 90 ? -5.738 12.170 0.127 1.00 89.25 90 SER A C 1
ATOM 699 O O . SER A 1 90 ? -5.886 12.185 -1.095 1.00 89.25 90 SER A O 1
ATOM 701 N N . SER A 1 91 ? -5.399 13.264 0.819 1.00 90.56 91 SER A N 1
ATOM 702 C CA . SER A 1 91 ? -5.134 14.557 0.175 1.00 90.56 91 SER A CA 1
ATOM 703 C C . SER A 1 91 ? -3.922 14.488 -0.750 1.00 90.56 91 SER A C 1
ATOM 705 O O . SER A 1 91 ? -4.019 14.890 -1.906 1.00 90.56 91 SER A O 1
ATOM 707 N N . PHE A 1 92 ? -2.812 13.900 -0.292 1.00 91.75 92 PHE A N 1
ATOM 708 C CA . PHE A 1 92 ? -1.601 13.748 -1.101 1.00 91.75 92 PHE A CA 1
ATOM 709 C C . PHE A 1 92 ? -1.864 12.962 -2.390 1.00 91.75 92 PHE A C 1
ATOM 711 O O . PHE A 1 92 ? -1.464 13.381 -3.474 1.00 91.75 92 PHE A O 1
ATOM 718 N N . ILE A 1 93 ? -2.580 11.841 -2.290 1.00 91.81 93 ILE A N 1
ATOM 719 C CA . ILE A 1 93 ? -2.919 11.002 -3.441 1.00 91.81 93 ILE A CA 1
ATOM 720 C C . ILE A 1 93 ? -3.784 11.773 -4.446 1.00 91.81 93 ILE A C 1
ATOM 722 O O . ILE A 1 93 ? -3.516 11.733 -5.647 1.00 91.81 93 ILE A O 1
ATOM 726 N N . LYS A 1 94 ? -4.789 12.510 -3.966 1.00 90.31 94 LYS A N 1
ATOM 727 C CA . LYS A 1 94 ? -5.684 13.288 -4.827 1.00 90.31 94 LYS A CA 1
ATOM 728 C C . LYS A 1 94 ? -4.969 14.456 -5.507 1.00 90.31 94 LYS A C 1
ATOM 730 O O . LYS A 1 94 ? -5.206 14.706 -6.683 1.00 90.31 94 LYS A O 1
ATOM 735 N N . GLU A 1 95 ? -4.126 15.178 -4.776 1.00 91.62 95 GLU A N 1
ATOM 736 C CA . GLU A 1 95 ? -3.498 16.415 -5.254 1.00 91.62 95 GLU A CA 1
ATOM 737 C C . GLU A 1 95 ? -2.227 16.161 -6.071 1.00 91.62 95 GLU A C 1
ATOM 739 O O . GLU A 1 95 ? -2.001 16.837 -7.069 1.00 91.62 95 GLU A O 1
ATOM 744 N N . SER A 1 96 ? -1.403 15.187 -5.668 1.00 90.62 96 SER A N 1
ATOM 745 C CA . SER A 1 96 ? -0.091 14.934 -6.285 1.00 90.62 96 SER A CA 1
ATOM 746 C C . SER A 1 96 ? -0.098 13.771 -7.274 1.00 90.62 96 SER A C 1
ATOM 748 O O . SER A 1 96 ? 0.582 13.836 -8.294 1.00 90.62 96 SER A O 1
ATOM 750 N N . LEU A 1 97 ? -0.846 12.701 -6.984 1.00 89.25 97 LEU A N 1
ATOM 751 C CA . LEU A 1 97 ? -0.905 11.508 -7.844 1.00 89.25 97 LEU A CA 1
ATOM 752 C C . LEU A 1 97 ? -2.126 11.508 -8.769 1.00 89.25 97 LEU A C 1
ATOM 754 O O . LEU A 1 97 ? -2.176 10.713 -9.702 1.00 89.25 97 LEU A O 1
ATOM 758 N N . LEU A 1 98 ? -3.093 12.400 -8.522 1.00 91.38 98 LEU A N 1
ATOM 759 C CA . LEU A 1 98 ? -4.340 12.538 -9.281 1.00 91.38 98 LEU A CA 1
ATOM 760 C C . LEU A 1 98 ? -5.187 11.253 -9.314 1.00 91.38 98 LEU A C 1
ATOM 762 O O . LEU A 1 98 ? -6.013 11.065 -10.208 1.00 91.38 98 LEU A O 1
ATOM 766 N N . PHE A 1 99 ? -5.006 10.367 -8.333 1.00 91.56 99 PHE A N 1
ATOM 767 C CA . PHE A 1 99 ? -5.804 9.150 -8.217 1.00 91.56 99 PHE A CA 1
ATOM 768 C C . PHE A 1 99 ? -7.129 9.448 -7.512 1.00 91.56 99 PHE A C 1
ATOM 770 O O . PHE A 1 99 ? -7.208 10.232 -6.564 1.00 91.56 99 PHE A O 1
ATOM 777 N N . GLN A 1 100 ? -8.179 8.772 -7.961 1.00 90.44 100 GLN A N 1
ATOM 778 C CA . GLN A 1 100 ? -9.484 8.763 -7.315 1.00 90.44 100 GLN A CA 1
ATOM 779 C C . GLN A 1 100 ? -9.461 7.896 -6.046 1.00 90.44 100 GLN A C 1
ATOM 781 O O . GLN A 1 100 ? -8.654 6.963 -5.954 1.00 90.44 100 GLN A O 1
ATOM 786 N N . PRO A 1 101 ? -10.350 8.156 -5.071 1.00 87.62 101 PRO A N 1
ATOM 787 C CA . PRO A 1 101 ? -10.483 7.333 -3.872 1.00 87.62 101 PRO A CA 1
ATOM 788 C C . PRO A 1 101 ? -10.586 5.837 -4.199 1.00 87.62 101 PRO A C 1
ATOM 790 O O . PRO A 1 101 ? -11.365 5.430 -5.057 1.00 87.62 101 PRO A O 1
ATOM 793 N N . GLY A 1 102 ? -9.779 5.017 -3.524 1.00 86.31 102 GLY A N 1
ATOM 794 C CA . GLY A 1 102 ? -9.750 3.559 -3.702 1.00 86.31 102 GLY A CA 1
ATOM 795 C C . GLY A 1 102 ? -8.951 3.037 -4.904 1.00 86.31 102 GLY A C 1
ATOM 796 O O . GLY A 1 102 ? -8.739 1.828 -4.994 1.00 86.31 102 GLY A O 1
ATOM 797 N N . GLN A 1 103 ? -8.455 3.902 -5.794 1.00 90.88 103 GLN A N 1
ATOM 798 C CA . GLN A 1 103 ? -7.513 3.483 -6.835 1.00 90.88 103 GLN A CA 1
ATOM 799 C C . GLN A 1 103 ? -6.159 3.090 -6.235 1.00 90.88 103 GLN A C 1
ATOM 801 O O . GLN A 1 103 ? -5.721 3.624 -5.212 1.00 90.88 103 GLN A O 1
ATOM 806 N N . ARG A 1 104 ? -5.473 2.159 -6.894 1.00 91.06 104 ARG A N 1
ATOM 807 C CA . ARG A 1 104 ? -4.181 1.619 -6.457 1.00 91.06 104 ARG A CA 1
ATOM 808 C C . ARG A 1 104 ? -3.117 1.862 -7.521 1.00 91.06 104 ARG A C 1
ATOM 810 O O . ARG A 1 104 ? -3.435 1.988 -8.695 1.00 91.06 104 ARG A O 1
ATOM 817 N N . GLY A 1 105 ? -1.859 1.912 -7.111 1.00 92.62 105 GLY A N 1
ATOM 818 C CA . GLY A 1 105 ? -0.723 2.065 -8.014 1.00 92.62 105 GLY A CA 1
ATOM 819 C C . GLY A 1 105 ? 0.593 1.892 -7.277 1.00 92.62 105 GLY A C 1
ATOM 820 O O . GLY A 1 105 ? 0.612 1.742 -6.053 1.00 92.62 105 GLY A O 1
ATOM 821 N N . VAL A 1 106 ? 1.682 1.895 -8.035 1.00 92.31 106 VAL A N 1
ATOM 822 C CA . VAL A 1 106 ? 3.045 1.706 -7.533 1.00 92.31 106 VAL A CA 1
ATOM 823 C C . VAL A 1 106 ? 3.861 2.950 -7.843 1.00 92.31 106 VAL A C 1
ATOM 825 O O . VAL A 1 106 ? 3.766 3.512 -8.930 1.00 92.31 106 VAL A O 1
ATOM 828 N N . ILE A 1 107 ? 4.679 3.383 -6.888 1.00 91.00 107 ILE A N 1
ATOM 829 C CA . ILE A 1 107 ? 5.642 4.463 -7.094 1.00 91.00 107 ILE A CA 1
ATOM 830 C C . ILE A 1 107 ? 7.036 3.868 -6.952 1.00 91.00 107 ILE A C 1
ATOM 832 O O . ILE A 1 107 ? 7.343 3.256 -5.933 1.00 91.00 107 ILE A O 1
ATOM 836 N N . SER A 1 108 ? 7.879 4.066 -7.961 1.00 88.31 108 SER A N 1
ATOM 837 C CA . SER A 1 108 ? 9.266 3.603 -7.962 1.00 88.31 108 SER A CA 1
ATOM 838 C C . SER A 1 108 ? 10.189 4.695 -8.464 1.00 88.31 108 SER A C 1
ATOM 840 O O . SER A 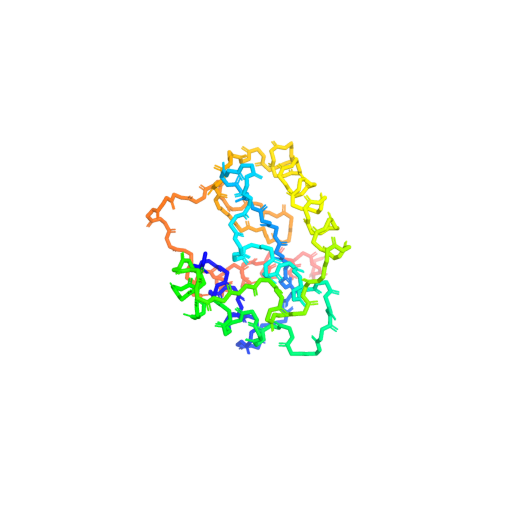1 108 ? 10.012 5.187 -9.576 1.00 88.31 108 SER A O 1
ATOM 842 N N . ASN A 1 109 ? 11.160 5.099 -7.640 1.00 85.25 109 ASN A N 1
ATOM 843 C CA . ASN A 1 109 ? 12.152 6.127 -7.981 1.00 85.25 109 ASN A CA 1
ATOM 844 C C . ASN A 1 109 ? 11.529 7.403 -8.585 1.00 85.25 109 ASN A C 1
ATOM 846 O O . ASN A 1 109 ? 12.003 7.940 -9.582 1.00 85.25 109 ASN A O 1
ATOM 850 N N . GLY A 1 110 ? 10.414 7.862 -8.004 1.00 84.19 110 GLY A N 1
ATOM 851 C CA . GLY A 1 110 ? 9.671 9.044 -8.461 1.00 84.19 110 GLY A CA 1
ATOM 852 C C . GLY A 1 110 ? 8.758 8.815 -9.671 1.00 84.19 110 GLY A C 1
ATOM 853 O O . GLY A 1 110 ? 7.981 9.701 -10.019 1.00 84.19 110 GLY A O 1
ATOM 854 N N . ARG A 1 111 ? 8.791 7.633 -10.295 1.00 88.06 111 ARG A N 1
ATOM 855 C CA . ARG A 1 111 ? 7.872 7.256 -11.370 1.00 88.06 111 ARG A CA 1
ATOM 856 C C . ARG A 1 111 ? 6.602 6.642 -10.794 1.00 88.06 111 ARG A C 1
ATOM 858 O O . ARG A 1 111 ? 6.667 5.682 -10.031 1.00 88.06 111 ARG A O 1
ATOM 865 N N . VAL A 1 112 ? 5.455 7.175 -11.204 1.00 91.50 112 VAL A N 1
ATOM 866 C CA . VAL A 1 112 ? 4.129 6.658 -10.847 1.00 91.50 112 VAL A CA 1
ATOM 867 C C . VAL A 1 112 ? 3.673 5.658 -11.912 1.00 91.50 112 VAL A C 1
ATOM 869 O O . VAL A 1 112 ? 3.728 5.953 -13.105 1.00 91.50 112 VAL A O 1
ATOM 872 N N . LEU A 1 113 ? 3.239 4.478 -11.476 1.00 90.81 113 LEU A N 1
ATOM 873 C CA . LEU A 1 113 ? 2.631 3.430 -12.290 1.00 90.81 113 LEU A CA 1
ATOM 874 C C . LEU A 1 113 ? 1.199 3.202 -11.811 1.00 90.81 113 LEU A C 1
ATOM 876 O O . LEU A 1 113 ? 0.969 2.767 -10.679 1.00 90.81 113 LEU A O 1
ATOM 880 N N . GLY A 1 114 ? 0.244 3.528 -12.671 1.00 89.81 114 GLY A N 1
ATOM 881 C CA . GLY A 1 114 ? -1.181 3.443 -12.390 1.00 89.81 114 GLY A CA 1
ATOM 882 C C . GLY A 1 114 ? -1.936 4.698 -12.844 1.00 89.81 114 GLY A C 1
ATOM 883 O O . GLY A 1 114 ? -1.353 5.546 -13.527 1.00 89.81 114 GLY A O 1
ATOM 884 N N . PRO A 1 115 ? -3.213 4.841 -12.454 1.00 91.25 115 PRO A N 1
ATOM 885 C CA . PRO A 1 115 ? -3.952 3.942 -11.563 1.00 91.25 115 PRO A CA 1
ATOM 886 C C . PRO A 1 115 ? -4.129 2.555 -12.190 1.00 91.25 115 PRO A C 1
ATOM 888 O O . PRO A 1 115 ? -4.445 2.454 -13.367 1.00 91.25 115 PRO A O 1
ATOM 891 N N . LEU A 1 116 ? -3.883 1.503 -11.410 1.00 90.88 116 LEU A N 1
ATOM 892 C CA . LEU A 1 116 ? -4.056 0.126 -11.865 1.00 90.88 116 LEU A CA 1
ATOM 893 C C . LEU A 1 116 ? -5.540 -0.226 -11.872 1.00 90.88 116 LEU A C 1
ATOM 895 O O . LEU A 1 116 ? -6.262 0.097 -10.916 1.00 90.88 116 LEU A O 1
ATOM 899 N N . ASP A 1 117 ? -5.966 -0.955 -12.895 1.00 88.00 117 ASP A N 1
ATOM 900 C CA . ASP A 1 117 ? -7.344 -1.421 -12.991 1.00 88.00 117 ASP A CA 1
ATOM 901 C C . ASP A 1 117 ? -7.677 -2.453 -11.898 1.00 88.00 117 ASP A C 1
ATOM 903 O O . ASP A 1 117 ? -6.812 -3.085 -11.275 1.00 88.00 117 ASP A O 1
ATOM 907 N N . SER A 1 118 ? -8.973 -2.663 -11.652 1.00 81.19 118 SER A N 1
ATOM 908 C CA . SER A 1 118 ? -9.445 -3.653 -10.671 1.00 81.19 118 SER A CA 1
ATOM 909 C C . SER A 1 118 ? -8.983 -5.077 -10.996 1.00 81.19 118 SER A C 1
ATOM 911 O O . SER A 1 118 ? -8.753 -5.868 -10.085 1.00 81.19 118 SER A O 1
ATOM 913 N N . ASN A 1 119 ? -8.812 -5.373 -12.286 1.00 84.25 119 ASN A N 1
ATOM 914 C CA . ASN A 1 119 ? -8.393 -6.679 -12.800 1.00 84.25 119 ASN A CA 1
ATOM 915 C C . ASN A 1 119 ? -6.890 -6.731 -13.114 1.00 84.25 119 ASN A C 1
ATOM 917 O O . ASN A 1 119 ? -6.391 -7.756 -13.567 1.00 84.25 119 ASN A O 1
ATOM 921 N N . GLU A 1 120 ? -6.173 -5.625 -12.921 1.00 87.94 120 GLU A N 1
ATOM 922 C CA . GLU A 1 120 ? -4.738 -5.556 -13.158 1.00 87.94 120 GLU A CA 1
ATOM 923 C C . GLU A 1 120 ? -3.990 -6.018 -11.907 1.00 87.94 120 GLU A C 1
ATOM 925 O O . GLU A 1 120 ? -4.054 -5.394 -10.843 1.00 87.94 120 GLU A O 1
ATOM 930 N N . HIS A 1 121 ? -3.300 -7.147 -12.029 1.00 87.88 121 HIS A N 1
ATOM 931 C CA . HIS A 1 121 ? -2.528 -7.740 -10.948 1.00 87.88 121 HIS A CA 1
ATOM 932 C C . HIS A 1 121 ? -1.068 -7.338 -11.103 1.00 87.88 121 HIS A C 1
ATOM 934 O O . HIS A 1 121 ? -0.434 -7.694 -12.088 1.00 87.88 121 HIS A O 1
ATOM 940 N N . PHE A 1 122 ? -0.541 -6.615 -10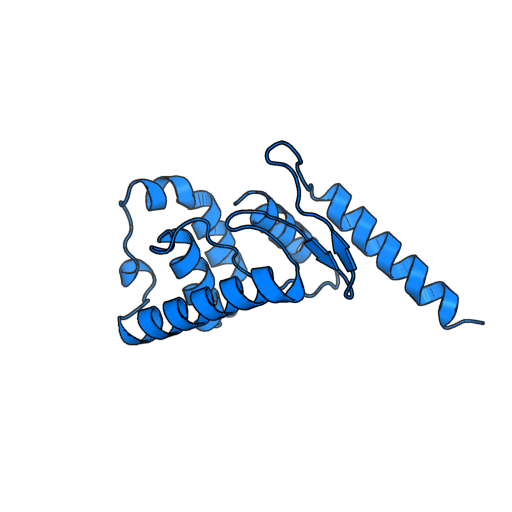.118 1.00 90.50 122 PHE A N 1
ATOM 941 C CA . PHE A 1 122 ? 0.884 -6.319 -10.042 1.00 90.50 122 PHE A CA 1
ATOM 942 C C . PHE A 1 122 ? 1.555 -7.409 -9.203 1.00 90.50 122 PHE A C 1
ATOM 944 O O . PHE A 1 122 ? 1.339 -7.511 -7.986 1.00 90.50 122 PHE A O 1
ATOM 951 N N . THR A 1 123 ? 2.301 -8.271 -9.877 1.00 91.25 123 THR A N 1
ATOM 952 C CA . THR A 1 123 ? 2.907 -9.480 -9.321 1.00 91.25 123 THR A CA 1
ATOM 953 C C . THR A 1 123 ? 4.331 -9.226 -8.827 1.00 91.25 123 THR A C 1
ATOM 955 O O . THR A 1 123 ? 4.863 -8.123 -8.936 1.00 91.25 123 THR A O 1
ATOM 958 N N . ILE A 1 124 ? 4.949 -10.252 -8.240 1.00 89.00 124 ILE A N 1
ATOM 959 C CA . ILE A 1 124 ? 6.353 -10.201 -7.807 1.00 89.00 124 ILE A CA 1
ATOM 960 C C . ILE A 1 124 ? 7.276 -10.038 -9.021 1.00 89.00 124 ILE A C 1
ATOM 962 O O . ILE A 1 124 ? 8.171 -9.201 -8.989 1.00 89.00 124 ILE A O 1
ATOM 966 N N . ASP A 1 125 ? 6.991 -10.739 -10.121 1.00 89.69 125 ASP A N 1
ATOM 967 C CA . ASP A 1 125 ? 7.777 -10.641 -11.357 1.00 89.69 125 ASP A CA 1
ATOM 968 C C . ASP A 1 125 ? 7.758 -9.212 -11.937 1.00 89.69 125 ASP A C 1
ATOM 970 O O . ASP A 1 125 ? 8.763 -8.733 -12.469 1.00 89.69 125 ASP A O 1
ATOM 974 N N . ASP A 1 126 ? 6.640 -8.493 -11.782 1.00 91.38 126 ASP A N 1
ATOM 975 C CA . ASP A 1 126 ? 6.533 -7.085 -12.184 1.00 91.38 126 ASP A CA 1
ATOM 976 C C . ASP A 1 126 ? 7.398 -6.171 -11.304 1.00 91.38 126 ASP A C 1
ATOM 978 O O . ASP A 1 126 ? 8.015 -5.225 -11.806 1.00 91.38 126 ASP A O 1
ATOM 982 N N . PHE A 1 127 ? 7.489 -6.456 -9.998 1.00 89.62 127 PHE A N 1
ATOM 983 C CA . PHE A 1 127 ? 8.397 -5.742 -9.097 1.00 89.62 127 PHE A CA 1
ATOM 984 C C . PHE A 1 127 ? 9.866 -6.021 -9.440 1.00 89.62 127 PHE A C 1
ATOM 986 O O . PHE A 1 127 ? 10.654 -5.076 -9.507 1.00 89.62 127 PHE A O 1
ATOM 993 N N . ASP A 1 128 ? 10.221 -7.274 -9.727 1.00 88.44 128 ASP A N 1
ATOM 994 C CA . ASP A 1 128 ? 11.562 -7.660 -10.179 1.00 88.44 128 ASP A CA 1
ATOM 995 C C . ASP A 1 128 ? 11.951 -6.939 -11.476 1.00 88.44 128 ASP A C 1
ATOM 997 O O . ASP A 1 128 ? 13.063 -6.413 -11.616 1.00 88.44 128 ASP A O 1
ATOM 1001 N N . LEU A 1 129 ? 11.032 -6.878 -12.444 1.00 89.19 129 LEU A N 1
ATOM 1002 C CA . LEU A 1 129 ? 11.256 -6.173 -13.702 1.00 89.19 129 LEU A CA 1
ATOM 1003 C C . LEU A 1 129 ? 11.473 -4.674 -13.469 1.00 89.19 129 LEU A C 1
ATOM 1005 O O . LEU A 1 129 ? 12.367 -4.069 -14.063 1.00 89.19 129 LEU A O 1
ATOM 1009 N N . LEU A 1 130 ? 10.671 -4.078 -12.592 1.00 87.75 130 LEU A N 1
ATOM 1010 C CA . LEU A 1 130 ? 10.751 -2.672 -12.223 1.00 87.75 130 LEU A CA 1
ATOM 1011 C C . LEU A 1 130 ? 12.056 -2.325 -11.492 1.00 87.75 130 LEU A C 1
ATOM 1013 O O . LEU A 1 130 ? 12.639 -1.265 -11.750 1.00 87.75 130 LEU A O 1
ATOM 1017 N N . GLU A 1 131 ? 12.540 -3.205 -10.620 1.00 84.56 131 GLU A N 1
ATOM 1018 C CA . GLU A 1 131 ? 13.842 -3.064 -9.967 1.00 84.56 131 GLU A CA 1
ATOM 1019 C C . GLU A 1 131 ? 14.972 -3.119 -11.001 1.00 84.56 131 GLU A C 1
ATOM 1021 O O . GLU A 1 131 ? 15.784 -2.193 -11.084 1.00 84.56 131 GLU A O 1
ATOM 1026 N N . ARG A 1 132 ? 14.975 -4.135 -11.875 1.00 84.81 132 ARG A N 1
ATOM 1027 C CA . ARG A 1 132 ? 15.968 -4.268 -12.956 1.00 84.81 132 ARG A CA 1
ATOM 1028 C C . ARG A 1 132 ? 15.966 -3.072 -13.903 1.00 84.81 132 ARG A C 1
ATOM 1030 O O . ARG A 1 132 ? 17.035 -2.586 -14.268 1.00 84.81 132 ARG A O 1
ATOM 1037 N N . LEU A 1 133 ? 14.786 -2.577 -14.278 1.00 84.38 133 LEU A N 1
ATOM 1038 C CA . LEU A 1 133 ? 14.635 -1.387 -15.116 1.00 84.38 133 LEU A CA 1
ATOM 1039 C C . LEU A 1 133 ? 15.175 -0.133 -14.418 1.00 84.38 133 LEU A C 1
ATOM 1041 O O . LEU A 1 133 ? 15.816 0.711 -15.044 1.00 84.38 133 LEU A O 1
ATOM 1045 N N . SER A 1 134 ? 14.920 0.005 -13.119 1.00 80.75 134 SER A N 1
ATOM 1046 C CA . SER A 1 134 ? 15.422 1.133 -12.333 1.00 80.75 134 SER A CA 1
ATOM 1047 C C . SER A 1 134 ? 16.945 1.123 -12.234 1.00 80.75 134 SER A C 1
ATOM 1049 O O . SER A 1 134 ? 17.575 2.171 -12.384 1.00 80.75 134 SER A O 1
ATOM 1051 N N . LEU A 1 135 ? 17.534 -0.060 -12.036 1.00 77.00 135 LEU A N 1
ATOM 1052 C CA . LEU A 1 135 ? 18.981 -0.253 -12.012 1.00 77.00 135 LEU A CA 1
ATOM 1053 C C . LEU A 1 135 ? 19.605 0.037 -13.381 1.00 77.00 135 LEU A C 1
ATOM 1055 O O . LEU A 1 135 ? 20.562 0.803 -13.452 1.00 77.00 135 LEU A O 1
ATOM 1059 N N . SER A 1 136 ? 19.053 -0.496 -14.475 1.00 74.38 136 SER A N 1
ATOM 1060 C CA . SER A 1 136 ? 19.616 -0.281 -15.817 1.00 74.38 136 SER A CA 1
ATOM 1061 C C . SER A 1 136 ? 19.575 1.191 -16.239 1.00 74.38 136 SER A C 1
ATOM 1063 O O . SER A 1 136 ? 20.569 1.723 -16.730 1.00 74.38 136 SER A O 1
ATOM 1065 N N . THR A 1 137 ? 18.468 1.886 -15.967 1.00 64.88 137 THR A N 1
ATOM 1066 C CA . THR A 1 137 ? 18.299 3.306 -16.324 1.00 64.88 137 THR A CA 1
ATOM 1067 C C . THR A 1 137 ? 19.196 4.267 -15.535 1.00 64.88 137 THR A C 1
ATOM 1069 O O . THR A 1 137 ? 19.504 5.349 -16.042 1.00 64.88 137 THR A O 1
ATOM 1072 N N . HIS A 1 138 ? 19.636 3.896 -14.326 1.00 56.34 138 HIS A N 1
ATOM 1073 C CA . HIS A 1 138 ? 20.517 4.724 -13.491 1.00 56.34 138 HIS A CA 1
ATOM 1074 C C . HIS A 1 138 ? 22.000 4.348 -13.604 1.00 56.34 138 HIS A C 1
ATOM 1076 O O . HIS A 1 138 ? 22.846 5.240 -13.575 1.00 56.34 138 HIS A O 1
ATOM 1082 N N . VAL A 1 139 ? 22.336 3.066 -13.774 1.00 53.22 139 VAL A N 1
ATOM 1083 C CA . VAL A 1 139 ? 23.734 2.607 -13.838 1.00 53.22 139 VAL A CA 1
ATOM 1084 C C . VAL A 1 139 ? 24.405 3.018 -15.155 1.00 53.22 139 VAL A C 1
ATOM 1086 O O . VAL A 1 139 ? 25.570 3.403 -15.140 1.00 53.22 139 VAL A O 1
ATOM 1089 N N . GLU A 1 140 ? 23.689 3.075 -16.282 1.00 48.62 140 GLU A N 1
ATOM 1090 C CA . GLU A 1 140 ? 24.286 3.507 -17.561 1.00 48.62 140 GLU A CA 1
ATOM 1091 C C . GLU A 1 140 ? 24.625 5.006 -17.640 1.00 48.62 140 GLU A C 1
ATOM 1093 O O . GLU A 1 140 ? 25.424 5.408 -18.486 1.00 48.62 140 GLU A O 1
ATOM 1098 N N . LYS A 1 141 ? 24.058 5.853 -16.771 1.00 50.84 141 LYS A N 1
ATOM 1099 C CA . LYS A 1 141 ? 24.310 7.306 -16.798 1.00 50.84 141 LYS A CA 1
ATOM 1100 C C . LYS A 1 141 ? 25.496 7.760 -15.952 1.00 50.84 141 LYS A C 1
ATOM 1102 O O . LYS A 1 141 ? 25.944 8.885 -16.135 1.00 50.84 141 LYS A O 1
ATOM 1107 N N . ILE A 1 142 ? 25.998 6.923 -15.043 1.00 55.50 142 ILE A N 1
ATOM 1108 C CA . ILE A 1 142 ? 27.098 7.291 -14.134 1.00 55.50 142 ILE A CA 1
ATOM 1109 C C . ILE A 1 142 ? 28.474 6.909 -14.716 1.00 55.50 142 ILE A C 1
ATOM 1111 O O . ILE A 1 142 ? 29.488 7.461 -14.303 1.00 55.50 142 ILE A O 1
ATOM 1115 N N . TYR A 1 143 ? 28.521 6.028 -15.720 1.00 50.78 143 TYR A N 1
ATOM 1116 C CA . TYR A 1 143 ? 29.767 5.555 -16.342 1.00 50.78 143 TYR A CA 1
ATOM 1117 C C . TYR A 1 143 ? 30.055 6.145 -17.737 1.00 50.78 143 TYR A C 1
ATOM 1119 O O . TYR A 1 143 ? 30.774 5.521 -18.518 1.00 50.78 143 TYR A O 1
ATOM 1127 N N . LYS A 1 144 ? 29.517 7.324 -18.071 1.00 42.72 144 LYS A N 1
ATOM 1128 C CA . LYS A 1 144 ? 29.854 8.035 -19.315 1.00 42.72 144 LYS A CA 1
ATOM 1129 C C . LYS A 1 144 ? 30.584 9.342 -19.063 1.00 42.72 144 LYS A C 1
ATOM 1131 O O . LYS A 1 144 ? 30.123 10.101 -18.186 1.00 42.72 144 LYS A O 1
#

InterPro domains:
  IPR009448 UDP-glucose:Glycoprotein Glucosyltransferase [PTHR11226] (2-143)
  IPR040525 UDP-glucose:glycoprotein glucosyltransferase, thioredoxin-like domain 4 [PF18403] (2-144)

Secondary structure (DSSP, 8-state):
-HHHHHHHHHHHTT-----------SSSS--HHHHHHHHHHHTT-TTHHHHHHHHHHTHHHHHTT-S-GGGGT--HHHHHHHHHHHHHHHHHIIIII-PPTT-EEEEETTEEEEEEPTT----HHHHHHHHHHHHHHHHHHH--

Foldseek 3Di:
DQVLLQVLVLVVVPDPDDDDDQDQAQDLPRQQLQLLLVLLVVVDDPCSSVVNNVSVVCVVVSNVVVDHPVNSVCDPVNSVVSSVSNVVSNCCCCPPVVDDRPFDWDADPNDTGDSADPPGRCHNVNVVVSSVVVCVVPVVVVPD

pLDDT: mean 79.58, std 11.68, range [42.72, 92.62]